Protein AF-A0A2S6NLI8-F1 (afdb_monomer)

Foldseek 3Di:
DVLCVVLLVLLVVLLVLLVVQVVCCVPPRHDVVSLVVSLVSLVVSLVSLVVVLVVPFPPSVLSVVLSVLSVVLSVLSVVLVVPPPPDPVSVVSSVVSSVSSVVSSVSVVVRVVPGD

Organism: Rhodopila globiformis (NCBI:txid1071)

Sequence (116 aa):
MLHLLPLALVMVAAVALGLFLGWHYIRVGRRPGLSVVHLLLGAVAIEQLIVMVHQGTFNEPFAFNVIIVLGVALALGLLSTVVSNRGRRTGYIVAAHAAVGLAGFAMFLMWVSSAP

Nearest PDB structures (foldseek):
  7ah0-assembly1_A  TM=6.942E-01  e=1.372E+00  synthetic construct
  7pmw-assembly1_A  TM=3.764E-01  e=6.769E+00  Homo sapiens

Structure (mmCIF, N/CA/C/O backbone):
data_AF-A0A2S6NLI8-F1
#
_entry.id   AF-A0A2S6NLI8-F1
#
loop_
_atom_site.group_PDB
_atom_site.id
_atom_site.type_symbol
_atom_site.label_atom_id
_atom_site.label_alt_id
_atom_site.label_comp_id
_atom_site.label_asym_id
_atom_site.label_entity_id
_atom_site.label_seq_id
_atom_site.pdbx_PDB_ins_code
_atom_site.Cartn_x
_atom_site.Cartn_y
_atom_site.Cartn_z
_atom_site.occupancy
_atom_site.B_iso_or_equiv
_atom_site.auth_seq_id
_atom_site.auth_comp_id
_atom_site.auth_asym_id
_atom_site.auth_atom_id
_atom_site.pdbx_PDB_model_num
ATOM 1 N N . MET A 1 1 ? 13.739 -11.070 -14.530 1.00 58.03 1 MET A N 1
ATOM 2 C CA . MET A 1 1 ? 12.739 -11.560 -13.545 1.00 58.03 1 MET A CA 1
ATOM 3 C C . MET A 1 1 ? 13.250 -11.726 -12.107 1.00 58.03 1 MET A C 1
ATOM 5 O O . MET A 1 1 ? 12.556 -11.264 -11.212 1.00 58.03 1 MET A O 1
ATOM 9 N N . LEU A 1 2 ? 14.425 -12.319 -11.834 1.00 63.25 2 LEU A N 1
ATOM 10 C CA . LEU A 1 2 ? 14.894 -12.554 -10.446 1.00 63.25 2 LEU A CA 1
ATOM 11 C C . LEU A 1 2 ? 15.004 -11.282 -9.576 1.00 63.25 2 LEU A C 1
ATOM 13 O O . LEU A 1 2 ? 14.733 -11.344 -8.383 1.00 63.25 2 LEU A O 1
ATOM 17 N N . HIS A 1 3 ? 15.310 -10.122 -10.168 1.00 73.56 3 HIS A N 1
ATOM 18 C CA . HIS A 1 3 ? 15.377 -8.841 -9.448 1.00 73.56 3 HIS A CA 1
ATOM 19 C C . HIS A 1 3 ? 14.009 -8.290 -9.0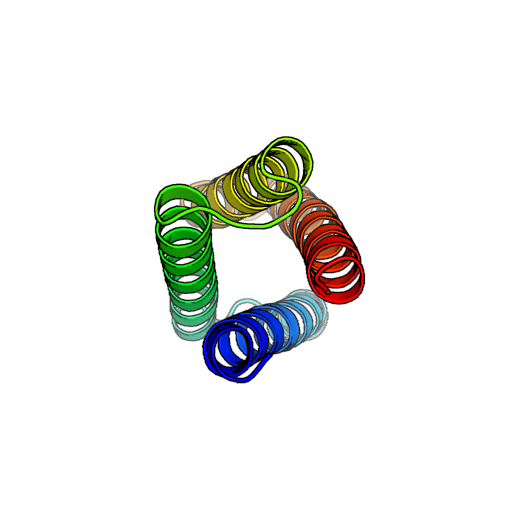06 1.00 73.56 3 HIS A C 1
ATOM 21 O O . HIS A 1 3 ? 13.952 -7.491 -8.080 1.00 73.56 3 HIS A O 1
ATOM 27 N N . LEU A 1 4 ? 12.907 -8.729 -9.629 1.00 83.44 4 LEU A N 1
ATOM 28 C CA . LEU A 1 4 ? 11.545 -8.304 -9.276 1.00 83.44 4 LEU A CA 1
ATOM 29 C C . LEU A 1 4 ? 10.929 -9.177 -8.177 1.00 83.44 4 LEU A C 1
ATOM 31 O O . LEU A 1 4 ? 9.949 -8.775 -7.555 1.00 83.44 4 LEU A O 1
ATOM 35 N N . LEU A 1 5 ? 11.495 -10.363 -7.927 1.00 87.88 5 LEU A N 1
ATOM 36 C CA . LEU A 1 5 ? 10.957 -11.316 -6.960 1.00 87.88 5 LEU A CA 1
ATOM 37 C C . LEU A 1 5 ? 10.882 -10.735 -5.535 1.00 87.88 5 LEU A C 1
ATOM 39 O O . LEU A 1 5 ? 9.819 -10.857 -4.927 1.00 87.88 5 LEU A O 1
ATOM 43 N N . PRO A 1 6 ? 11.921 -10.059 -4.998 1.00 90.12 6 PRO A N 1
ATOM 44 C CA . PRO A 1 6 ? 11.835 -9.460 -3.668 1.00 90.12 6 PRO A CA 1
ATOM 45 C C . PRO A 1 6 ? 10.728 -8.404 -3.578 1.00 90.12 6 PRO A C 1
ATOM 47 O O . PRO A 1 6 ? 9.920 -8.440 -2.653 1.00 90.12 6 PRO A O 1
ATOM 50 N N . LEU A 1 7 ? 10.634 -7.516 -4.574 1.00 91.94 7 LEU A N 1
ATOM 51 C CA . LEU A 1 7 ? 9.594 -6.489 -4.644 1.00 91.94 7 LEU A CA 1
ATOM 52 C C . LEU A 1 7 ? 8.192 -7.111 -4.701 1.00 91.94 7 LEU A C 1
ATOM 54 O O . LEU A 1 7 ? 7.303 -6.706 -3.953 1.00 91.94 7 LEU A O 1
ATOM 58 N N . ALA A 1 8 ? 8.002 -8.128 -5.544 1.00 93.06 8 ALA A N 1
ATOM 59 C CA . ALA A 1 8 ? 6.731 -8.831 -5.667 1.00 93.06 8 ALA A CA 1
ATOM 60 C C . ALA A 1 8 ? 6.321 -9.505 -4.349 1.00 93.06 8 ALA A C 1
ATOM 62 O O . ALA A 1 8 ? 5.165 -9.394 -3.947 1.00 93.06 8 ALA A O 1
ATOM 63 N N . LEU A 1 9 ? 7.258 -10.148 -3.644 1.00 94.19 9 LEU A N 1
ATOM 64 C CA . LEU A 1 9 ? 6.990 -10.779 -2.348 1.00 94.19 9 LEU A CA 1
ATOM 65 C C . LEU A 1 9 ? 6.571 -9.756 -1.289 1.00 94.19 9 LEU A C 1
ATOM 67 O O . LEU A 1 9 ? 5.588 -9.984 -0.584 1.00 94.19 9 LEU A O 1
ATOM 71 N N . VAL A 1 10 ? 7.270 -8.619 -1.199 1.00 95.56 10 VAL A N 1
ATOM 72 C CA . VAL A 1 10 ? 6.910 -7.542 -0.261 1.00 95.56 10 VAL A CA 1
ATOM 73 C C . VAL A 1 10 ? 5.533 -6.972 -0.601 1.00 95.56 10 VAL A C 1
ATOM 75 O O . VAL A 1 10 ? 4.709 -6.792 0.295 1.00 95.56 10 VAL A O 1
ATOM 78 N N . MET A 1 11 ? 5.244 -6.748 -1.885 1.00 95.94 11 MET A N 1
ATOM 79 C CA . MET A 1 11 ? 3.955 -6.216 -2.326 1.00 95.94 11 MET A CA 1
ATOM 80 C C . MET A 1 11 ? 2.802 -7.186 -2.030 1.00 95.94 11 MET A C 1
ATOM 82 O O . MET A 1 11 ? 1.769 -6.783 -1.495 1.00 95.94 11 MET A O 1
ATOM 86 N N . VAL A 1 12 ? 2.987 -8.480 -2.307 1.00 97.19 12 VAL A N 1
ATOM 87 C CA . VAL A 1 12 ? 2.007 -9.527 -1.977 1.00 97.19 12 VAL A CA 1
ATOM 88 C C . VAL A 1 12 ? 1.794 -9.612 -0.467 1.00 97.19 12 VAL A C 1
ATOM 90 O O . VAL A 1 12 ? 0.649 -9.681 -0.023 1.00 97.19 12 VAL A O 1
ATOM 93 N N . ALA A 1 13 ? 2.864 -9.558 0.331 1.00 97.56 13 ALA A N 1
ATOM 94 C CA . ALA A 1 13 ? 2.765 -9.562 1.787 1.00 97.56 13 ALA A CA 1
ATOM 95 C C . ALA A 1 13 ? 1.999 -8.337 2.312 1.00 97.56 13 ALA A C 1
ATOM 97 O O . ALA A 1 13 ? 1.132 -8.487 3.176 1.00 97.56 13 ALA A O 1
ATOM 98 N N . ALA A 1 14 ? 2.262 -7.148 1.759 1.00 97.81 14 ALA A N 1
ATOM 99 C CA . ALA A 1 14 ? 1.537 -5.926 2.094 1.00 97.81 14 ALA A CA 1
ATOM 100 C C . ALA A 1 14 ? 0.041 -6.063 1.771 1.00 97.81 14 ALA A C 1
ATOM 102 O O . ALA A 1 14 ? -0.807 -5.811 2.623 1.00 97.81 14 ALA A O 1
ATOM 103 N N . VAL A 1 15 ? -0.314 -6.532 0.572 1.00 97.81 15 VAL A N 1
ATOM 104 C CA . VAL A 1 15 ? -1.725 -6.694 0.183 1.00 97.81 15 VAL A CA 1
ATOM 105 C C . VAL A 1 15 ? -2.424 -7.768 1.012 1.00 97.81 15 VAL A C 1
ATOM 107 O O . VAL A 1 15 ? -3.531 -7.532 1.496 1.00 97.81 15 VAL A O 1
ATOM 110 N N . ALA A 1 16 ? -1.789 -8.919 1.237 1.00 98.12 16 ALA A N 1
ATOM 111 C CA . ALA A 1 16 ? -2.348 -9.988 2.060 1.00 98.12 16 ALA A CA 1
ATOM 112 C C . ALA A 1 16 ? -2.611 -9.513 3.497 1.00 98.12 16 ALA A C 1
ATOM 114 O O . ALA A 1 16 ? -3.693 -9.751 4.045 1.00 98.12 16 ALA A O 1
ATOM 115 N N . LEU A 1 17 ? -1.661 -8.780 4.086 1.00 98.19 17 LEU A N 1
ATOM 116 C CA . LEU A 1 17 ? -1.832 -8.185 5.407 1.00 98.19 17 LEU A CA 1
ATOM 117 C C . LEU A 1 17 ? -2.942 -7.123 5.405 1.00 98.19 17 LEU A C 1
ATOM 119 O O . LEU A 1 17 ? -3.772 -7.118 6.312 1.00 98.19 17 LEU A O 1
ATOM 123 N N . GLY A 1 18 ? -3.021 -6.276 4.377 1.00 96.88 18 GLY A N 1
ATOM 124 C CA . GLY A 1 18 ? -4.084 -5.283 4.209 1.00 96.88 18 GLY A CA 1
ATOM 125 C C . GLY A 1 18 ? -5.480 -5.904 4.116 1.00 96.88 18 GLY A C 1
ATOM 126 O O . GLY A 1 18 ? -6.404 -5.442 4.787 1.00 96.88 18 GLY A O 1
ATOM 127 N N . LEU A 1 19 ? -5.634 -6.994 3.358 1.00 97.25 19 LEU A N 1
ATOM 128 C CA . LEU A 1 19 ? -6.887 -7.751 3.263 1.00 97.25 19 LEU A CA 1
ATOM 129 C C . LEU A 1 19 ? -7.263 -8.390 4.602 1.00 97.25 19 LEU A C 1
ATOM 131 O O . LEU A 1 19 ? -8.410 -8.268 5.042 1.00 97.25 19 LEU A O 1
ATOM 135 N N . PHE A 1 20 ? -6.297 -9.012 5.285 1.00 97.25 20 PHE A N 1
ATOM 136 C CA . PHE A 1 20 ? -6.499 -9.549 6.629 1.00 97.25 20 PHE A CA 1
ATOM 137 C C . PHE A 1 20 ? -6.948 -8.458 7.610 1.00 97.25 20 PHE A C 1
ATOM 139 O O . PHE A 1 20 ? -7.905 -8.653 8.359 1.00 97.25 20 PHE A O 1
ATOM 146 N N . LEU A 1 21 ? -6.298 -7.292 7.586 1.00 94.88 21 LEU A N 1
ATOM 147 C CA . LEU A 1 21 ? -6.641 -6.160 8.442 1.00 94.88 21 LEU A CA 1
ATOM 148 C C . LEU A 1 21 ? -8.010 -5.574 8.109 1.00 94.88 21 LEU A C 1
ATOM 150 O O . LEU A 1 21 ? -8.745 -5.240 9.033 1.00 94.88 21 LEU A O 1
ATOM 154 N N . GLY A 1 22 ? -8.375 -5.478 6.830 1.00 92.88 22 GLY A N 1
ATOM 155 C CA . GLY A 1 22 ? -9.700 -5.035 6.397 1.00 92.88 22 GLY A CA 1
ATOM 156 C C . GLY A 1 22 ? -10.800 -5.984 6.875 1.00 92.88 22 GLY A C 1
ATOM 157 O O . GLY A 1 22 ? -11.776 -5.549 7.486 1.00 92.88 22 GLY A O 1
ATOM 158 N N . TRP A 1 23 ? -10.607 -7.293 6.694 1.00 95.06 23 TRP A N 1
ATOM 159 C CA . TRP A 1 23 ? -11.521 -8.310 7.216 1.00 95.06 23 TRP A CA 1
ATOM 160 C C . TRP A 1 23 ? -11.629 -8.257 8.746 1.00 95.06 23 TRP A C 1
ATOM 162 O O . TRP A 1 23 ? -12.734 -8.221 9.294 1.00 95.06 23 TRP A O 1
ATOM 172 N N . HIS A 1 24 ? -10.492 -8.181 9.444 1.00 93.88 24 HIS A N 1
ATOM 173 C CA . HIS A 1 24 ? -10.454 -8.087 10.902 1.00 93.88 24 HIS A CA 1
ATOM 174 C C . HIS A 1 24 ? -11.102 -6.789 11.404 1.00 93.88 24 HIS A C 1
ATOM 176 O O . HIS A 1 24 ? -11.806 -6.813 12.412 1.00 93.88 24 HIS A O 1
ATOM 182 N N . TYR A 1 25 ? -10.925 -5.670 10.696 1.00 90.06 25 TYR A N 1
ATOM 183 C CA . TYR A 1 25 ? -11.549 -4.384 11.013 1.00 90.06 25 TYR A CA 1
ATOM 184 C C . TYR A 1 25 ? -13.075 -4.461 10.982 1.00 90.06 25 TYR A C 1
ATOM 186 O O . TYR A 1 25 ? -13.721 -3.929 11.881 1.00 90.06 25 TYR A O 1
ATOM 194 N N . ILE A 1 26 ? -13.639 -5.164 9.996 1.00 90.44 26 ILE A N 1
ATOM 195 C CA . ILE A 1 26 ? -15.089 -5.357 9.860 1.00 90.44 26 ILE A CA 1
ATOM 196 C C . ILE A 1 26 ? -15.634 -6.304 10.940 1.00 90.44 26 ILE A C 1
ATOM 198 O O . ILE A 1 26 ? -16.732 -6.088 11.447 1.00 90.44 26 ILE A O 1
ATOM 202 N N . ARG A 1 27 ? -14.897 -7.370 11.278 1.00 91.75 27 ARG A N 1
ATOM 203 C CA . ARG A 1 27 ? -15.390 -8.460 12.141 1.00 91.75 27 ARG A CA 1
ATOM 204 C C . ARG A 1 27 ? -15.140 -8.254 13.633 1.00 91.75 27 ARG A C 1
ATOM 206 O O . ARG A 1 27 ? -15.968 -8.656 14.440 1.00 91.75 27 ARG A O 1
ATOM 213 N N . VAL A 1 28 ? -13.978 -7.716 13.992 1.00 91.31 28 VAL A N 1
ATOM 214 C CA . VAL A 1 28 ? -13.453 -7.752 15.368 1.00 91.31 28 VAL A CA 1
ATOM 215 C C . VAL A 1 28 ? -13.010 -6.366 15.835 1.00 91.31 28 VAL A C 1
ATOM 217 O O . VAL A 1 28 ? -13.267 -5.988 16.972 1.00 91.31 28 VAL A O 1
ATOM 220 N N . GLY A 1 29 ? -12.344 -5.596 14.971 1.00 86.62 29 GLY A N 1
ATOM 221 C CA . GLY A 1 29 ? -11.858 -4.253 15.282 1.00 86.62 29 GLY A CA 1
ATOM 222 C C . GLY A 1 29 ? -10.440 -3.988 14.777 1.00 86.62 29 GLY A C 1
ATOM 223 O O . GLY A 1 29 ? -9.907 -4.694 13.922 1.00 86.62 29 GLY A O 1
ATOM 224 N N . ARG A 1 30 ? -9.802 -2.932 15.290 1.00 85.62 30 ARG A N 1
ATOM 225 C CA . ARG A 1 30 ? -8.482 -2.478 14.815 1.00 85.62 30 ARG A CA 1
ATOM 226 C C . ARG A 1 30 ? -7.337 -3.249 15.476 1.00 85.62 30 ARG A C 1
ATOM 228 O O . ARG A 1 30 ? -7.392 -3.546 16.663 1.00 85.62 30 ARG A O 1
ATOM 235 N N . ARG A 1 31 ? -6.254 -3.479 14.725 1.00 90.62 31 ARG A N 1
ATOM 236 C CA . ARG A 1 31 ? -4.968 -3.987 15.237 1.00 90.62 31 ARG A CA 1
ATOM 237 C C . ARG A 1 31 ? -3.849 -2.985 14.934 1.00 90.62 31 ARG A C 1
ATOM 239 O O . ARG A 1 31 ? -3.173 -3.142 13.921 1.00 90.62 31 ARG A O 1
ATOM 246 N N . PRO A 1 32 ? -3.649 -1.955 15.779 1.00 88.56 32 PRO A N 1
ATOM 247 C CA . PRO A 1 32 ? -2.771 -0.828 15.459 1.00 88.56 32 PRO A CA 1
ATOM 248 C C . PRO A 1 32 ? -1.329 -1.252 15.156 1.00 88.56 32 PRO A C 1
ATOM 250 O O . PRO A 1 32 ? -0.762 -0.761 14.187 1.00 88.56 32 PRO A O 1
ATOM 253 N N . GLY A 1 33 ? -0.770 -2.216 15.899 1.00 92.69 33 GLY A N 1
ATOM 254 C CA . GLY A 1 33 ? 0.581 -2.728 15.633 1.00 92.69 33 GLY A CA 1
ATOM 255 C C . GLY A 1 33 ? 0.723 -3.338 14.234 1.00 92.69 33 GLY A C 1
ATOM 256 O O . GLY A 1 33 ? 1.632 -2.983 13.494 1.00 92.69 33 GLY A O 1
ATOM 257 N N . LEU A 1 34 ? -0.225 -4.184 13.819 1.00 94.56 34 LEU A N 1
ATOM 258 C CA . LEU A 1 34 ? -0.209 -4.776 12.478 1.00 94.56 34 LEU A CA 1
ATOM 259 C C . LEU A 1 34 ? -0.527 -3.753 11.379 1.00 94.56 34 LEU A C 1
ATOM 261 O O . LEU A 1 34 ? -0.000 -3.870 10.278 1.00 94.56 34 LEU A O 1
ATOM 265 N N . SER A 1 35 ? -1.340 -2.730 11.664 1.00 93.31 35 SER A N 1
ATOM 266 C CA . SER A 1 35 ? -1.560 -1.622 10.726 1.00 93.31 35 SER A CA 1
ATOM 267 C C . SER A 1 35 ? -0.278 -0.831 10.458 1.00 93.31 35 SER A C 1
ATOM 269 O O . SER A 1 35 ? -0.054 -0.428 9.323 1.00 93.31 35 SER A O 1
ATOM 271 N N . VAL A 1 36 ? 0.581 -0.639 11.465 1.00 95.12 36 VAL A N 1
ATOM 272 C CA . VAL A 1 36 ? 1.902 -0.018 11.266 1.00 95.12 36 VAL A CA 1
ATOM 273 C C . VAL A 1 36 ? 2.784 -0.904 10.388 1.00 95.12 36 VAL A C 1
ATOM 275 O O . VAL A 1 36 ? 3.356 -0.406 9.424 1.00 95.12 36 VAL A O 1
ATOM 278 N N . VAL A 1 37 ? 2.838 -2.213 10.657 1.00 97.00 37 VAL A N 1
ATOM 279 C CA . VAL A 1 37 ? 3.598 -3.167 9.825 1.00 97.00 37 VAL A CA 1
ATOM 280 C C . VAL A 1 37 ? 3.132 -3.127 8.366 1.00 97.00 37 VAL A C 1
ATOM 282 O O . VAL A 1 37 ? 3.959 -3.052 7.464 1.00 97.00 37 VAL A O 1
ATOM 285 N N . HIS A 1 38 ? 1.818 -3.100 8.126 1.00 97.38 38 HIS A N 1
ATOM 286 C CA . HIS A 1 38 ? 1.231 -2.958 6.788 1.00 97.38 38 HIS A CA 1
ATOM 287 C C . HIS A 1 38 ? 1.692 -1.688 6.065 1.00 97.38 38 HIS A C 1
ATOM 289 O O . HIS A 1 38 ? 2.116 -1.749 4.913 1.00 97.38 38 HIS A O 1
ATOM 295 N N . LEU A 1 39 ? 1.658 -0.541 6.750 1.00 96.25 39 LEU A N 1
ATOM 296 C CA . LEU A 1 39 ? 2.096 0.732 6.171 1.00 96.25 39 LEU A CA 1
ATOM 297 C C . LEU A 1 39 ? 3.601 0.745 5.880 1.00 96.25 39 LEU A C 1
ATOM 299 O O . LEU A 1 39 ? 4.005 1.267 4.844 1.00 96.25 39 LEU A O 1
ATOM 303 N N . LEU A 1 40 ? 4.418 0.143 6.749 1.00 97.50 40 LEU A N 1
ATOM 304 C CA . LEU A 1 40 ? 5.859 0.012 6.528 1.00 97.50 40 LEU A CA 1
ATOM 305 C C . LEU A 1 40 ? 6.168 -0.883 5.325 1.00 97.50 40 LEU A C 1
ATOM 307 O O . LEU A 1 40 ? 6.982 -0.501 4.492 1.00 97.50 40 LEU A O 1
ATOM 311 N N . LEU A 1 41 ? 5.489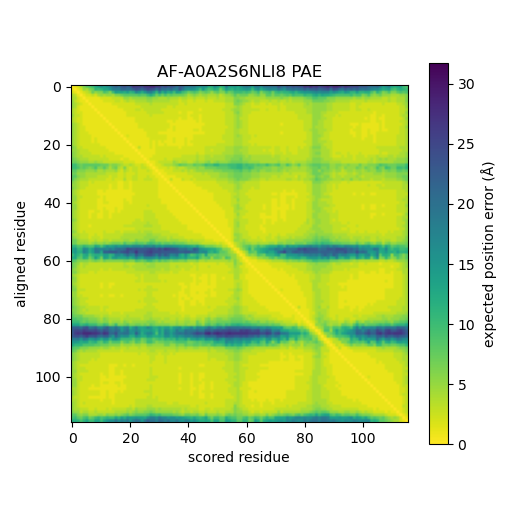 -2.026 5.187 1.00 97.31 41 LEU A N 1
ATOM 312 C CA . LEU A 1 41 ? 5.642 -2.890 4.012 1.00 97.31 41 LEU A CA 1
ATOM 313 C C . LEU A 1 41 ? 5.281 -2.145 2.721 1.00 97.31 41 LEU A C 1
ATOM 315 O O . LEU A 1 41 ? 6.024 -2.221 1.746 1.00 97.31 41 LEU A O 1
ATOM 319 N N . GLY A 1 42 ? 4.180 -1.387 2.730 1.00 96.94 42 GLY A N 1
ATOM 320 C CA . GLY A 1 42 ? 3.783 -0.553 1.595 1.00 96.94 42 GLY A CA 1
ATOM 321 C C . GLY A 1 42 ? 4.814 0.530 1.261 1.00 96.94 42 GLY A C 1
ATOM 322 O O . GLY A 1 42 ? 5.152 0.710 0.094 1.00 96.94 42 GLY A O 1
ATOM 323 N N . ALA A 1 43 ? 5.355 1.218 2.271 1.00 97.44 43 ALA A N 1
ATOM 324 C CA . ALA A 1 43 ? 6.382 2.243 2.083 1.00 97.44 43 ALA A CA 1
ATOM 325 C C . ALA A 1 43 ? 7.680 1.664 1.500 1.00 97.44 43 ALA A C 1
ATOM 327 O O . ALA A 1 43 ? 8.194 2.200 0.521 1.00 97.44 43 ALA A O 1
ATOM 328 N N . VAL A 1 44 ? 8.157 0.538 2.041 1.00 96.56 44 VAL A N 1
ATOM 329 C CA . VAL A 1 44 ? 9.342 -0.170 1.529 1.00 96.56 44 VAL A CA 1
ATOM 330 C C . VAL A 1 44 ? 9.113 -0.641 0.093 1.00 96.56 44 VAL A C 1
ATOM 332 O O . VAL A 1 44 ? 9.990 -0.486 -0.750 1.00 96.56 44 VAL A O 1
ATOM 335 N N . ALA A 1 45 ? 7.931 -1.174 -0.231 1.00 95.44 45 ALA A N 1
ATOM 336 C CA . ALA A 1 45 ? 7.622 -1.593 -1.597 1.00 95.44 45 ALA A CA 1
ATOM 337 C C . ALA A 1 45 ? 7.651 -0.416 -2.589 1.00 95.44 45 ALA A C 1
ATOM 339 O O . ALA A 1 45 ? 8.180 -0.556 -3.691 1.00 95.44 45 ALA A O 1
ATOM 340 N N . ILE A 1 46 ? 7.115 0.746 -2.198 1.00 95.75 46 ILE A N 1
ATOM 341 C CA . ILE A 1 46 ? 7.145 1.966 -3.017 1.00 95.75 46 ILE A CA 1
ATOM 342 C C . ILE A 1 46 ? 8.580 2.467 -3.198 1.00 95.75 46 ILE A C 1
ATOM 344 O O . ILE A 1 46 ? 8.960 2.798 -4.316 1.00 95.75 46 ILE A O 1
ATOM 348 N N . GLU A 1 47 ? 9.385 2.493 -2.134 1.00 95.31 47 GLU A N 1
ATOM 349 C CA . GLU A 1 47 ? 10.801 2.872 -2.206 1.00 95.31 47 GLU A CA 1
ATOM 350 C C . GLU A 1 47 ? 11.561 1.984 -3.197 1.00 95.31 47 GLU A C 1
ATOM 352 O O . GLU A 1 47 ? 12.214 2.488 -4.108 1.00 95.31 47 GLU A O 1
ATOM 357 N N . GLN A 1 48 ? 11.423 0.662 -3.071 1.00 92.12 48 GLN A N 1
ATOM 358 C CA . GLN A 1 48 ? 12.067 -0.290 -3.975 1.00 92.12 48 GLN A CA 1
ATOM 359 C C . GLN A 1 48 ? 11.596 -0.104 -5.422 1.00 92.12 48 GLN A C 1
ATOM 361 O O . GLN A 1 48 ? 12.411 -0.147 -6.340 1.00 92.12 48 GLN A O 1
ATOM 366 N N . LEU A 1 49 ? 10.305 0.166 -5.638 1.00 91.19 49 LEU A N 1
ATOM 367 C CA . LEU A 1 49 ? 9.772 0.458 -6.967 1.00 91.19 49 LEU A CA 1
ATOM 368 C C . LEU A 1 49 ? 10.381 1.743 -7.554 1.00 91.19 49 LEU A C 1
ATOM 370 O O . LEU A 1 49 ? 10.786 1.737 -8.712 1.00 91.19 49 LEU A O 1
ATOM 374 N N . ILE A 1 50 ? 10.508 2.814 -6.762 1.00 92.38 50 ILE A N 1
ATOM 375 C CA . ILE A 1 50 ? 11.163 4.066 -7.179 1.00 92.38 50 ILE A CA 1
ATOM 376 C C . ILE A 1 50 ? 12.624 3.814 -7.553 1.00 92.38 50 ILE A C 1
ATOM 378 O O . ILE A 1 50 ? 13.070 4.283 -8.596 1.00 92.38 50 ILE A O 1
ATOM 382 N N . VAL A 1 51 ? 13.362 3.068 -6.725 1.00 90.81 51 VAL A N 1
ATOM 383 C CA . VAL A 1 51 ? 14.765 2.726 -6.994 1.00 90.81 51 VAL A CA 1
ATOM 384 C C . VAL A 1 51 ? 14.887 1.937 -8.294 1.00 90.81 51 VAL A C 1
ATOM 386 O O . VAL A 1 51 ? 15.739 2.265 -9.116 1.00 90.81 51 VAL A O 1
ATOM 389 N N . MET A 1 52 ? 14.020 0.944 -8.513 1.00 87.38 52 MET A N 1
ATOM 390 C CA . MET A 1 52 ? 14.030 0.163 -9.750 1.00 87.38 52 MET A CA 1
ATOM 391 C C . MET A 1 52 ? 13.747 1.039 -10.966 1.00 87.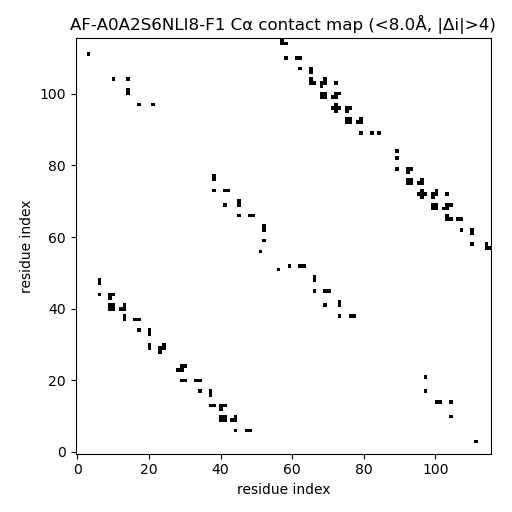38 52 MET A C 1
ATOM 393 O O . MET A 1 52 ? 14.526 1.002 -11.911 1.00 87.38 52 MET A O 1
ATOM 397 N N . VAL A 1 53 ? 12.692 1.859 -10.931 1.00 87.69 53 VAL A N 1
ATOM 398 C CA . VAL A 1 53 ? 12.367 2.780 -12.031 1.00 87.69 53 VAL A CA 1
ATOM 399 C C . VAL A 1 53 ? 13.531 3.736 -12.291 1.00 87.69 53 VAL A C 1
ATOM 401 O O . VAL A 1 53 ? 13.984 3.873 -13.417 1.00 87.69 53 VAL A O 1
ATOM 404 N N . HIS A 1 54 ? 14.127 4.312 -11.248 1.00 86.06 54 HIS A N 1
ATOM 405 C CA . HIS A 1 54 ? 15.264 5.217 -11.408 1.00 86.06 54 HIS A CA 1
ATOM 406 C C . HIS A 1 54 ? 16.505 4.558 -12.039 1.00 86.06 54 HIS A C 1
ATOM 408 O O . HIS A 1 54 ? 17.272 5.226 -12.729 1.00 86.06 54 HIS A O 1
ATOM 414 N N . GLN A 1 55 ? 16.711 3.255 -11.824 1.00 83.81 55 GLN A N 1
ATOM 415 C CA . GLN A 1 55 ? 17.820 2.492 -12.411 1.00 83.81 55 GLN A CA 1
ATOM 416 C C . GLN A 1 55 ? 17.617 2.149 -13.897 1.00 83.81 55 GLN A C 1
ATOM 418 O O . GLN A 1 55 ? 18.516 1.574 -14.512 1.00 83.81 55 GLN A O 1
ATOM 423 N N . GLY A 1 56 ? 16.482 2.533 -14.484 1.00 71.50 56 GLY A N 1
ATOM 424 C CA . GLY A 1 56 ? 16.137 2.284 -15.877 1.00 71.50 56 GLY A CA 1
ATOM 425 C C . GLY A 1 56 ? 15.390 0.965 -16.031 1.00 71.50 56 GLY A C 1
ATOM 426 O O . GLY A 1 56 ? 15.981 -0.117 -16.019 1.00 71.50 56 GLY A O 1
ATOM 427 N N . THR A 1 57 ? 14.072 1.055 -16.204 1.00 67.88 57 THR A N 1
ATOM 428 C CA . THR A 1 57 ? 13.187 -0.102 -16.410 1.00 67.88 57 THR A CA 1
ATOM 429 C C . THR A 1 57 ? 12.392 -0.003 -17.708 1.00 67.88 57 THR A C 1
ATOM 431 O O . THR A 1 57 ? 12.283 1.047 -18.339 1.00 67.88 57 THR A O 1
ATOM 434 N N . PHE A 1 58 ? 11.807 -1.124 -18.135 1.00 60.69 58 PHE A N 1
ATOM 435 C CA . PHE A 1 58 ? 10.855 -1.127 -19.241 1.00 60.69 58 PHE A CA 1
ATOM 436 C C . PHE A 1 58 ? 9.562 -0.392 -18.844 1.00 60.69 58 PHE A C 1
ATOM 438 O O . PHE A 1 58 ? 8.991 -0.626 -17.776 1.00 60.69 58 PHE A O 1
ATOM 445 N N . ASN A 1 59 ? 9.077 0.462 -19.751 1.00 72.19 59 ASN A N 1
ATOM 446 C CA . ASN A 1 59 ? 7.812 1.193 -19.638 1.00 72.19 59 ASN A CA 1
ATOM 447 C C . ASN A 1 59 ? 7.728 2.152 -18.427 1.00 72.19 59 ASN A C 1
ATOM 449 O O . ASN A 1 59 ? 6.730 2.173 -17.700 1.00 72.19 59 ASN A O 1
ATOM 453 N N . GLU A 1 60 ? 8.773 2.973 -18.252 1.00 77.44 60 GLU A N 1
ATOM 454 C CA . GLU A 1 60 ? 8.891 4.036 -17.235 1.00 77.44 60 GLU A CA 1
ATOM 455 C C . GLU A 1 60 ? 7.578 4.805 -16.967 1.00 77.44 60 GLU A C 1
ATOM 457 O O . GLU A 1 60 ? 7.191 4.918 -15.801 1.00 77.44 60 GLU A O 1
ATOM 462 N N . PRO A 1 61 ? 6.819 5.288 -17.982 1.00 85.38 61 PRO A N 1
ATOM 463 C CA . PRO A 1 61 ? 5.627 6.096 -17.717 1.00 85.38 61 PRO A CA 1
ATOM 464 C C . PRO A 1 61 ? 4.525 5.314 -16.995 1.00 85.38 61 PRO A C 1
ATOM 466 O O . PRO A 1 61 ? 3.813 5.866 -16.155 1.00 85.38 61 PRO A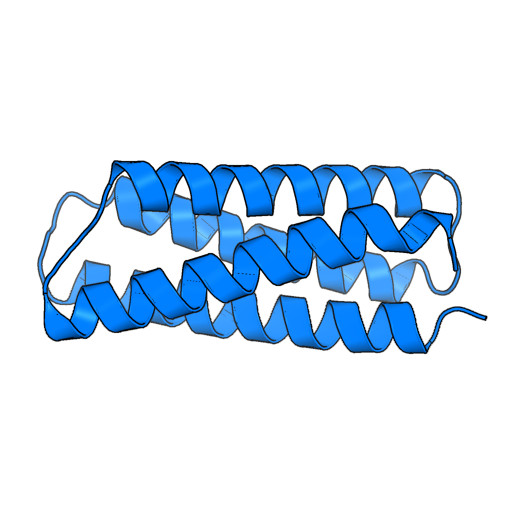 O 1
ATOM 469 N N . PHE A 1 62 ? 4.377 4.019 -17.297 1.00 90.62 62 PHE A N 1
ATOM 470 C CA . PHE A 1 62 ? 3.395 3.179 -16.620 1.00 90.62 62 PHE A CA 1
ATOM 471 C C . PHE A 1 62 ? 3.824 2.881 -15.180 1.00 90.62 62 PHE A C 1
ATOM 473 O O . PHE A 1 62 ? 3.000 2.975 -14.271 1.00 90.62 62 PHE A O 1
ATOM 480 N N . ALA A 1 63 ? 5.114 2.618 -14.954 1.00 90.00 63 ALA A N 1
ATOM 481 C CA . ALA A 1 63 ? 5.665 2.401 -13.617 1.00 90.00 63 ALA A CA 1
ATOM 482 C C . ALA A 1 63 ? 5.488 3.632 -12.706 1.00 90.00 63 ALA A C 1
ATOM 484 O O . ALA A 1 63 ? 5.100 3.497 -11.545 1.00 90.00 63 ALA A O 1
ATOM 485 N N . PHE A 1 64 ? 5.666 4.843 -13.244 1.00 92.00 64 PHE A N 1
ATOM 486 C CA . PHE A 1 64 ? 5.377 6.086 -12.520 1.00 92.00 64 PHE A CA 1
ATOM 487 C C . PHE A 1 64 ? 3.913 6.182 -12.077 1.00 92.00 64 PHE A C 1
ATOM 489 O O . PHE A 1 64 ? 3.640 6.553 -10.934 1.00 92.00 64 PHE A O 1
ATOM 496 N N . ASN A 1 65 ? 2.963 5.794 -12.930 1.00 94.75 65 ASN A N 1
ATOM 497 C CA . ASN A 1 65 ? 1.548 5.777 -12.550 1.00 94.75 65 ASN A CA 1
ATOM 498 C C . ASN A 1 65 ? 1.270 4.768 -11.422 1.00 94.75 65 ASN A C 1
ATOM 500 O O . ASN A 1 65 ? 0.488 5.068 -10.520 1.00 94.75 65 ASN A O 1
ATOM 504 N N . VAL A 1 66 ? 1.940 3.607 -11.425 1.00 95.56 66 VAL A N 1
ATOM 505 C CA . VAL A 1 66 ? 1.872 2.633 -10.318 1.00 95.56 66 VAL A CA 1
ATOM 506 C C . VAL A 1 66 ? 2.354 3.274 -9.011 1.00 95.56 66 VAL A C 1
ATOM 508 O O . VAL A 1 66 ? 1.653 3.199 -8.000 1.00 95.56 66 VAL A O 1
ATOM 511 N N . ILE A 1 67 ? 3.511 3.949 -9.035 1.00 95.94 67 ILE A N 1
ATOM 512 C CA . ILE A 1 67 ? 4.084 4.642 -7.867 1.00 95.94 67 ILE A CA 1
ATOM 513 C C . ILE A 1 67 ? 3.110 5.693 -7.327 1.00 95.94 67 ILE A C 1
ATOM 515 O O . ILE A 1 67 ? 2.866 5.733 -6.123 1.00 95.94 67 ILE A O 1
ATOM 519 N N . ILE A 1 68 ? 2.522 6.519 -8.198 1.00 97.44 68 ILE A N 1
ATOM 520 C CA . ILE A 1 68 ? 1.579 7.572 -7.795 1.00 97.44 68 ILE A CA 1
ATOM 521 C C . ILE A 1 68 ? 0.358 6.965 -7.102 1.00 97.44 68 ILE A C 1
ATOM 523 O O . ILE A 1 68 ? -0.007 7.398 -6.009 1.00 97.44 68 ILE A O 1
ATOM 527 N N . VAL A 1 69 ? -0.263 5.945 -7.700 1.00 98.25 69 VAL A N 1
ATOM 528 C CA . VAL A 1 69 ? -1.466 5.315 -7.137 1.00 98.25 69 VAL A CA 1
ATOM 529 C C . VAL A 1 69 ? -1.162 4.654 -5.790 1.00 98.25 69 VAL A C 1
ATOM 531 O O . VAL A 1 69 ? -1.906 4.849 -4.827 1.00 98.25 69 VAL A O 1
ATOM 534 N N . LEU A 1 70 ? -0.041 3.937 -5.675 1.00 97.94 70 LEU A N 1
ATOM 535 C CA . LEU A 1 70 ? 0.396 3.355 -4.402 1.00 97.94 70 LEU A CA 1
ATOM 536 C C . LEU A 1 70 ? 0.749 4.431 -3.362 1.00 97.94 70 LEU A C 1
ATOM 538 O O . LEU A 1 70 ? 0.421 4.275 -2.186 1.00 97.94 70 LEU A O 1
ATOM 542 N N . GLY A 1 71 ? 1.341 5.549 -3.781 1.00 98.00 71 GLY A N 1
ATOM 543 C CA . GLY A 1 71 ? 1.613 6.706 -2.928 1.00 98.00 71 GLY A CA 1
ATOM 544 C C . GLY A 1 71 ? 0.332 7.332 -2.370 1.00 98.00 71 GLY A C 1
ATOM 545 O O . GLY A 1 71 ? 0.247 7.601 -1.170 1.00 98.00 71 GLY A O 1
ATOM 546 N N . VAL A 1 72 ? -0.708 7.479 -3.198 1.00 98.38 72 VAL A N 1
ATOM 547 C CA . VAL A 1 72 ? -2.041 7.918 -2.747 1.00 98.38 72 VAL A CA 1
ATOM 548 C C . VAL A 1 72 ? -2.635 6.912 -1.761 1.00 98.38 72 VAL A C 1
ATOM 550 O O . VAL A 1 72 ? -3.165 7.315 -0.723 1.00 98.38 72 VA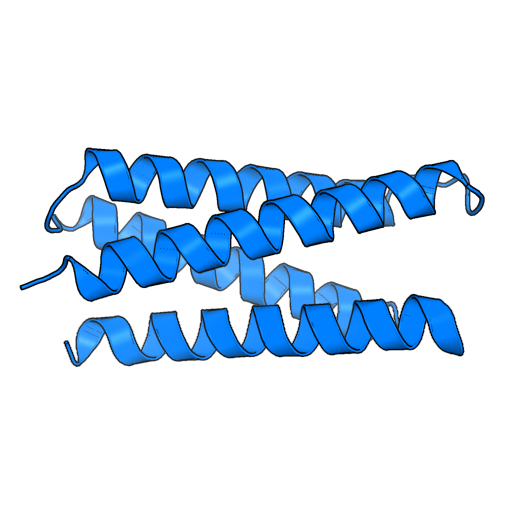L A O 1
ATOM 553 N N . ALA A 1 73 ? -2.512 5.607 -2.027 1.00 98.25 73 ALA A N 1
ATOM 554 C CA . ALA A 1 73 ? -2.949 4.583 -1.083 1.00 98.25 73 ALA A CA 1
ATOM 555 C C . ALA A 1 73 ? -2.225 4.725 0.266 1.00 98.25 73 ALA A C 1
ATOM 557 O O . ALA A 1 73 ? -2.884 4.743 1.307 1.00 98.25 73 ALA A O 1
ATOM 558 N N . LEU A 1 74 ? -0.899 4.888 0.275 1.00 97.62 74 LEU A N 1
ATOM 559 C CA . LEU A 1 74 ? -0.115 5.073 1.498 1.00 97.62 74 LEU A CA 1
ATOM 560 C C . LEU A 1 74 ? -0.553 6.327 2.270 1.00 97.62 74 LEU A C 1
ATOM 562 O O . LEU A 1 74 ? -0.775 6.255 3.481 1.00 97.62 74 LEU A O 1
ATOM 566 N N . ALA A 1 75 ? -0.759 7.448 1.574 1.00 97.19 75 ALA A N 1
ATOM 567 C CA . ALA A 1 75 ? -1.235 8.694 2.171 1.00 97.19 75 ALA A CA 1
ATOM 568 C C . ALA A 1 75 ? -2.617 8.530 2.826 1.00 97.19 75 ALA A C 1
ATOM 570 O O . ALA A 1 75 ? -2.817 8.964 3.960 1.00 97.19 75 ALA A O 1
ATOM 571 N N . LEU A 1 76 ? -3.558 7.845 2.165 1.00 96.00 76 LEU A N 1
ATOM 572 C CA . LEU A 1 76 ? -4.869 7.518 2.742 1.00 96.00 76 LEU A CA 1
ATOM 573 C C . LEU A 1 76 ? -4.746 6.591 3.960 1.00 96.00 76 LEU A C 1
ATOM 575 O O . LEU A 1 76 ? -5.455 6.765 4.954 1.00 96.00 76 LEU A O 1
ATOM 579 N N . GLY A 1 77 ? -3.822 5.632 3.902 1.00 93.12 77 GLY A N 1
ATOM 580 C CA . GLY A 1 77 ? -3.519 4.723 5.003 1.00 93.12 77 GLY A CA 1
ATOM 581 C C . GLY A 1 77 ? -3.036 5.472 6.245 1.00 93.12 77 GLY A C 1
ATOM 582 O O . GLY A 1 77 ? -3.595 5.282 7.326 1.00 93.12 77 GLY A O 1
ATOM 583 N N . LEU A 1 78 ? -2.078 6.388 6.080 1.00 93.25 78 LEU A N 1
ATOM 584 C CA . LEU A 1 78 ? -1.594 7.278 7.141 1.00 93.25 78 LEU A CA 1
ATOM 585 C C . LEU A 1 78 ? -2.687 8.233 7.631 1.00 93.25 78 LEU A C 1
ATOM 587 O O . LEU A 1 78 ? -2.889 8.389 8.831 1.00 93.25 78 LEU A O 1
ATOM 591 N N . LEU A 1 79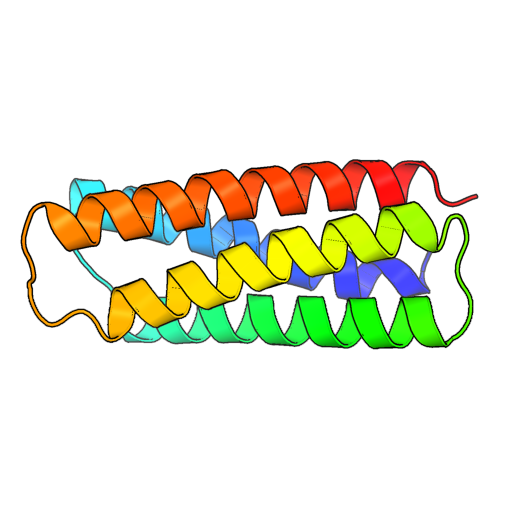 ? -3.473 8.819 6.729 1.00 91.88 79 LEU A N 1
ATOM 592 C CA . LEU A 1 79 ? -4.584 9.687 7.115 1.00 91.88 79 LEU A CA 1
ATOM 593 C C . LEU A 1 79 ? -5.594 8.946 8.010 1.00 91.88 79 LEU A C 1
ATOM 595 O O . LEU A 1 79 ? -6.109 9.507 8.978 1.00 91.88 79 LEU A O 1
ATOM 599 N N . SER A 1 80 ? -5.828 7.657 7.749 1.00 87.62 80 SER A N 1
ATOM 600 C CA . SER A 1 80 ? -6.725 6.817 8.553 1.00 87.62 80 SER A CA 1
ATOM 601 C C . SER A 1 80 ? -6.245 6.562 9.992 1.00 87.62 80 SER A C 1
ATOM 603 O O . SER A 1 80 ? -7.048 6.121 10.827 1.00 87.62 80 SER A O 1
ATOM 605 N N . THR A 1 81 ? -4.960 6.797 10.290 1.00 84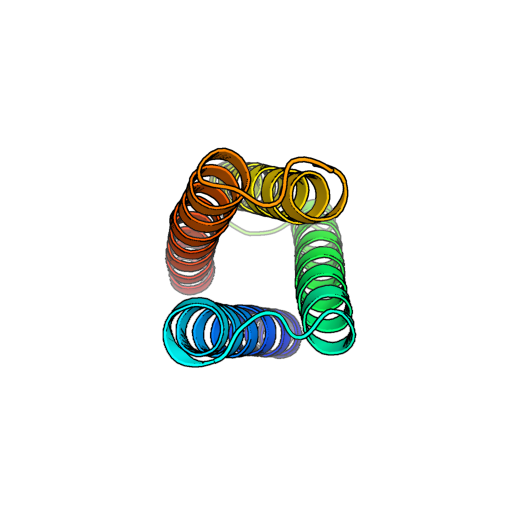.12 81 THR A N 1
ATOM 606 C CA . THR A 1 81 ? -4.391 6.680 11.644 1.00 84.12 81 THR A CA 1
ATOM 607 C C . THR A 1 81 ? -4.432 8.005 12.402 1.00 84.12 81 THR A C 1
ATOM 609 O O . THR A 1 81 ? -4.594 7.990 13.620 1.00 84.12 81 THR A O 1
ATOM 612 N N . VAL A 1 82 ? -4.351 9.136 11.692 1.00 83.81 82 VAL A N 1
ATOM 613 C CA . VAL A 1 82 ? -4.324 10.488 12.277 1.00 83.81 82 VAL A CA 1
ATOM 614 C C . VAL A 1 82 ? -5.726 11.040 12.544 1.00 83.81 82 VAL A C 1
ATOM 616 O O . VAL A 1 82 ? -5.927 11.793 13.497 1.00 83.81 82 VAL A O 1
ATOM 619 N N . VAL A 1 83 ? -6.726 10.674 11.733 1.00 82.19 83 VAL A N 1
ATOM 620 C CA . VAL A 1 83 ? -8.099 11.172 11.913 1.00 82.19 83 VAL A CA 1
ATOM 621 C C . VAL A 1 83 ? -8.671 10.682 13.250 1.00 82.19 83 VAL A C 1
ATOM 623 O O . VAL A 1 83 ? -9.031 9.515 13.408 1.00 82.19 83 VAL A O 1
ATOM 626 N N . SER A 1 84 ? -8.794 11.610 14.206 1.00 58.47 84 SER A N 1
ATOM 627 C CA . SER A 1 84 ? -9.229 11.351 15.589 1.00 58.47 84 SER A CA 1
ATOM 628 C C . SER A 1 84 ? -10.696 10.931 15.714 1.00 58.47 84 SER A C 1
ATOM 630 O O . SER A 1 84 ? -11.117 10.390 16.738 1.00 58.47 84 SER A O 1
ATOM 632 N N . ASN A 1 85 ? -11.488 11.157 14.666 1.00 61.94 85 ASN A N 1
ATOM 633 C CA . ASN A 1 85 ? -12.926 10.968 14.697 1.00 61.94 85 ASN A CA 1
ATOM 634 C C . ASN A 1 85 ? -13.287 9.516 14.337 1.00 61.94 85 ASN A C 1
ATOM 636 O O . ASN A 1 85 ? -13.590 9.217 13.182 1.00 61.94 85 ASN A O 1
ATOM 640 N N . ARG A 1 86 ? -13.239 8.623 15.342 1.00 62.88 86 ARG A N 1
ATOM 641 C CA . ARG A 1 86 ? -13.384 7.144 15.282 1.00 62.88 86 ARG A CA 1
ATOM 642 C C . ARG A 1 86 ? -14.744 6.607 14.772 1.00 62.88 86 ARG A C 1
ATOM 644 O O . ARG A 1 86 ? -15.100 5.469 15.061 1.00 62.88 86 ARG A O 1
ATOM 651 N N . GLY A 1 87 ? -15.513 7.407 14.035 1.00 65.75 87 GLY A N 1
ATOM 652 C CA . GLY A 1 87 ? -16.824 7.058 13.479 1.00 65.75 87 GLY A CA 1
ATOM 653 C C . GLY A 1 87 ? -16.804 6.787 11.968 1.00 65.75 87 GLY A C 1
ATOM 654 O O . GLY A 1 87 ? -15.806 6.351 11.397 1.00 65.75 87 GLY A O 1
ATOM 655 N N . ARG A 1 88 ? -17.920 7.092 11.286 1.00 69.38 88 ARG A N 1
ATOM 656 C CA . ARG A 1 88 ? -18.144 6.787 9.851 1.00 69.38 88 ARG A CA 1
ATOM 657 C C . ARG A 1 88 ? -17.057 7.342 8.914 1.00 69.38 88 ARG A C 1
ATOM 659 O O . ARG A 1 88 ? -16.747 6.710 7.912 1.00 69.38 88 ARG A O 1
ATOM 666 N N . ARG A 1 89 ? -16.445 8.489 9.246 1.00 75.69 89 ARG A N 1
ATOM 667 C CA . ARG A 1 89 ? -15.395 9.126 8.422 1.00 75.69 89 ARG A CA 1
ATOM 668 C C . ARG A 1 89 ? -14.137 8.269 8.295 1.00 75.69 89 ARG A C 1
ATOM 670 O O . ARG A 1 89 ? -13.615 8.139 7.194 1.00 75.69 89 ARG A O 1
ATOM 677 N N . THR A 1 90 ? -13.684 7.639 9.378 1.00 82.81 90 THR A N 1
ATOM 678 C CA . THR A 1 90 ? -12.522 6.742 9.322 1.00 82.81 90 THR A CA 1
ATOM 679 C C . THR A 1 90 ? -12.807 5.511 8.463 1.00 82.81 90 THR A C 1
ATOM 681 O O . THR A 1 90 ? -11.926 5.076 7.731 1.00 82.81 90 THR A O 1
ATOM 684 N N . GLY A 1 91 ? -14.042 4.995 8.486 1.00 85.88 91 GLY A N 1
ATOM 685 C CA . GLY A 1 91 ? -14.459 3.882 7.629 1.00 85.88 91 GLY A CA 1
ATOM 686 C C . GLY A 1 91 ? -14.338 4.203 6.136 1.00 85.88 91 GLY A C 1
ATOM 687 O O . GLY A 1 91 ? -13.789 3.400 5.388 1.00 85.88 91 GLY A O 1
ATOM 688 N N . TYR A 1 92 ? -14.763 5.398 5.708 1.00 90.81 92 TYR A N 1
ATOM 689 C CA . TYR A 1 92 ? -14.624 5.824 4.308 1.00 90.81 92 TYR A CA 1
ATOM 690 C C . TYR A 1 92 ? -13.164 5.980 3.875 1.00 90.81 92 TYR A C 1
ATOM 692 O O . TYR A 1 92 ? -12.817 5.578 2.770 1.00 90.81 92 TYR A O 1
ATOM 700 N N . ILE A 1 93 ? -12.298 6.511 4.743 1.00 92.62 93 ILE A N 1
ATOM 701 C CA . ILE A 1 93 ? -10.865 6.649 4.439 1.00 92.62 93 ILE A CA 1
ATOM 702 C C . ILE A 1 93 ? -10.209 5.270 4.315 1.00 92.62 93 ILE A C 1
ATOM 704 O O . ILE A 1 93 ? -9.431 5.047 3.393 1.00 92.62 93 ILE A O 1
ATOM 708 N N . VAL A 1 94 ? -10.551 4.327 5.199 1.00 91.88 94 VAL A N 1
ATOM 709 C CA . VAL A 1 94 ? -10.058 2.942 5.120 1.00 91.88 94 VAL A CA 1
ATOM 710 C C . VAL A 1 94 ? -10.554 2.253 3.846 1.00 91.88 94 VAL A C 1
ATOM 712 O O . VAL A 1 94 ? -9.773 1.578 3.180 1.00 91.88 94 VAL A O 1
ATOM 715 N N . ALA A 1 95 ? -11.820 2.451 3.466 1.00 93.50 95 ALA A N 1
ATOM 716 C CA . ALA A 1 95 ? -12.361 1.917 2.218 1.00 93.50 95 ALA A CA 1
ATOM 717 C C . ALA A 1 95 ? -11.651 2.509 0.989 1.00 93.50 95 ALA A C 1
ATOM 719 O O . ALA A 1 95 ? -11.279 1.767 0.083 1.00 93.50 95 ALA A O 1
ATOM 720 N N . ALA A 1 96 ? -11.400 3.821 0.985 1.00 96.19 96 ALA A N 1
ATOM 721 C CA . ALA A 1 96 ? -10.640 4.485 -0.070 1.00 96.19 96 ALA A CA 1
ATOM 722 C C . ALA A 1 96 ? -9.194 3.968 -0.138 1.00 96.19 96 ALA A C 1
ATOM 724 O O . ALA A 1 96 ? -8.726 3.623 -1.217 1.00 96.19 96 ALA A O 1
ATOM 725 N N . HIS A 1 97 ? -8.509 3.836 1.005 1.00 96.50 97 HIS A N 1
ATOM 726 C CA . HIS A 1 97 ? -7.178 3.226 1.088 1.00 96.50 97 HIS A CA 1
ATOM 727 C C . HIS A 1 97 ? -7.166 1.821 0.474 1.00 96.50 97 HIS A C 1
ATOM 729 O O . HIS A 1 97 ? -6.306 1.524 -0.350 1.00 96.50 97 HIS A O 1
ATOM 735 N N . ALA A 1 98 ? -8.134 0.974 0.837 1.00 96.31 98 ALA A N 1
ATOM 736 C CA . ALA A 1 98 ? -8.226 -0.389 0.325 1.00 96.31 98 ALA A CA 1
ATOM 737 C C . ALA A 1 98 ? -8.488 -0.422 -1.190 1.00 96.31 98 ALA A C 1
ATOM 739 O O . ALA A 1 98 ? -7.828 -1.171 -1.905 1.00 96.31 98 ALA A O 1
ATOM 740 N N . ALA A 1 99 ? -9.407 0.410 -1.689 1.00 97.88 99 ALA A N 1
ATOM 741 C CA . ALA A 1 99 ? -9.730 0.480 -3.112 1.00 97.88 99 ALA A CA 1
ATOM 742 C C . ALA A 1 99 ? -8.538 0.971 -3.949 1.00 97.88 99 ALA A C 1
ATOM 744 O O . ALA A 1 99 ? -8.162 0.325 -4.926 1.00 97.88 99 ALA A O 1
ATOM 745 N N . VAL A 1 100 ? -7.906 2.075 -3.539 1.00 98.12 100 VAL A N 1
ATOM 746 C CA . VAL A 1 100 ? -6.732 2.634 -4.229 1.00 98.12 100 VAL A CA 1
ATOM 747 C C . VAL A 1 100 ? -5.534 1.686 -4.116 1.00 98.12 100 VAL 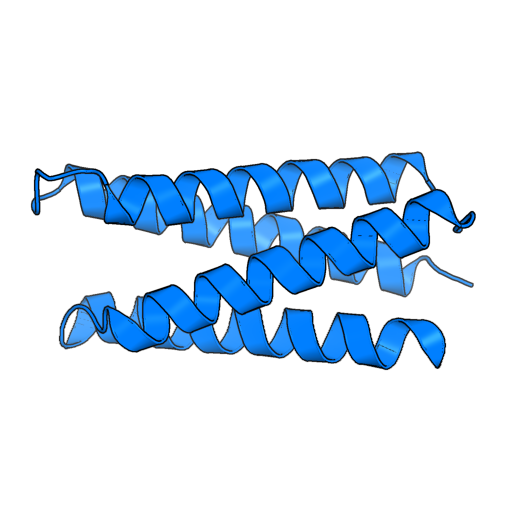A C 1
ATOM 749 O O . VAL A 1 100 ? -4.824 1.484 -5.095 1.00 98.12 100 VAL A O 1
ATOM 752 N N . GLY A 1 101 ? -5.336 1.046 -2.960 1.00 98.06 101 GLY A N 1
ATOM 753 C CA . GLY A 1 101 ? -4.275 0.060 -2.751 1.00 98.06 101 GLY A CA 1
ATOM 754 C C . GLY A 1 101 ? -4.421 -1.168 -3.653 1.00 98.06 101 GLY A C 1
ATOM 755 O O . GLY A 1 101 ? -3.448 -1.580 -4.280 1.00 98.06 101 GLY A O 1
ATOM 756 N N . LEU A 1 102 ? -5.635 -1.716 -3.786 1.00 98.19 102 LEU A N 1
ATOM 757 C CA . LEU A 1 102 ? -5.911 -2.824 -4.708 1.00 98.19 102 LEU A CA 1
ATOM 758 C C . LEU A 1 102 ? -5.746 -2.412 -6.174 1.00 98.19 102 LEU A C 1
ATOM 760 O O . LEU A 1 102 ? -5.194 -3.184 -6.955 1.00 98.19 102 LEU A O 1
ATOM 764 N N . ALA A 1 103 ? -6.173 -1.202 -6.545 1.00 98.25 103 ALA A N 1
ATOM 765 C CA . ALA A 1 103 ? -5.959 -0.674 -7.890 1.00 98.25 103 ALA A CA 1
ATOM 766 C C . ALA A 1 103 ? -4.461 -0.531 -8.207 1.00 98.25 103 ALA A C 1
ATOM 768 O O . ALA A 1 103 ? -4.004 -1.018 -9.238 1.00 98.25 103 ALA A O 1
ATOM 769 N N . GLY A 1 104 ? -3.682 0.053 -7.292 1.00 97.94 104 GLY A N 1
ATOM 770 C CA . GLY A 1 104 ? -2.230 0.171 -7.431 1.00 97.94 104 GLY A CA 1
ATOM 771 C C . GLY A 1 104 ? -1.536 -1.189 -7.518 1.00 97.94 104 GLY A C 1
ATOM 772 O O . GLY A 1 104 ? -0.646 -1.371 -8.344 1.00 97.94 104 GLY A O 1
ATOM 773 N N . PHE A 1 105 ? -1.987 -2.177 -6.740 1.00 98.12 105 PHE A N 1
ATOM 774 C CA . PHE A 1 105 ? -1.476 -3.545 -6.830 1.00 98.12 105 PHE A CA 1
ATOM 775 C C . PHE A 1 105 ? -1.809 -4.220 -8.166 1.00 98.12 105 PHE A C 1
ATOM 777 O O . PHE A 1 105 ? -0.943 -4.853 -8.766 1.00 98.12 105 PHE A O 1
ATOM 784 N N . ALA A 1 106 ? -3.034 -4.063 -8.669 1.00 97.81 106 ALA A N 1
ATOM 785 C CA . ALA A 1 106 ? -3.411 -4.582 -9.980 1.00 97.81 106 ALA A CA 1
ATOM 786 C C . ALA A 1 106 ? -2.561 -3.949 -11.093 1.00 97.81 106 ALA A C 1
ATOM 788 O O . ALA A 1 106 ? -2.035 -4.663 -11.945 1.00 97.81 106 ALA A O 1
ATOM 789 N N . MET A 1 107 ? -2.347 -2.630 -11.042 1.00 96.44 107 MET A N 1
ATOM 790 C CA . MET A 1 107 ? -1.452 -1.938 -11.973 1.00 96.44 107 MET A CA 1
ATOM 791 C C . MET A 1 107 ? -0.006 -2.435 -11.852 1.00 96.44 107 MET A C 1
ATOM 793 O O . MET A 1 107 ? 0.648 -2.638 -12.869 1.00 96.44 107 MET A O 1
ATOM 797 N N . PHE A 1 108 ? 0.486 -2.692 -10.636 1.00 94.94 108 PHE A N 1
ATOM 798 C CA . PHE A 1 108 ? 1.800 -3.301 -10.418 1.00 94.94 108 PHE A CA 1
ATOM 799 C C . PHE A 1 108 ? 1.911 -4.674 -11.097 1.00 94.94 108 PHE A C 1
ATOM 801 O O . PHE A 1 108 ? 2.885 -4.923 -11.803 1.00 94.94 108 PHE A O 1
ATOM 808 N N . LEU A 1 109 ? 0.907 -5.546 -10.957 1.00 94.56 109 LEU A N 1
ATOM 809 C CA . LEU A 1 109 ? 0.892 -6.849 -11.635 1.00 94.56 109 LEU A CA 1
ATOM 810 C C . LEU A 1 109 ? 0.867 -6.703 -13.164 1.00 94.56 109 LEU A C 1
ATOM 812 O O . LEU A 1 109 ? 1.569 -7.432 -13.866 1.00 94.56 109 LEU A O 1
ATOM 816 N N . MET A 1 110 ? 0.100 -5.743 -13.688 1.00 93.50 110 MET A N 1
ATOM 817 C CA . MET A 1 110 ? 0.091 -5.423 -15.120 1.00 93.50 110 MET A CA 1
ATOM 818 C C . MET A 1 110 ? 1.459 -4.924 -15.597 1.00 93.50 110 MET A C 1
ATOM 820 O O . MET A 1 110 ? 1.916 -5.311 -16.666 1.00 93.50 110 MET A O 1
ATOM 824 N N . TRP A 1 111 ? 2.146 -4.111 -14.794 1.00 91.12 111 TRP A N 1
ATOM 825 C CA . TRP A 1 111 ? 3.472 -3.605 -15.139 1.00 91.12 111 TRP A CA 1
ATOM 826 C C . TRP A 1 111 ? 4.501 -4.736 -15.153 1.00 91.12 111 TRP A C 1
ATOM 828 O O . TRP A 1 111 ? 5.194 -4.925 -16.150 1.00 91.12 111 TRP A O 1
ATOM 838 N N . VAL A 1 112 ? 4.547 -5.542 -14.089 1.00 88.88 112 VAL A N 1
ATOM 839 C CA . VAL A 1 112 ? 5.481 -6.673 -13.972 1.00 88.88 112 VAL A CA 1
ATOM 840 C C . VAL A 1 112 ? 5.241 -7.719 -15.060 1.00 88.88 112 VAL A C 1
ATOM 842 O O . VAL A 1 112 ? 6.201 -8.281 -15.572 1.00 88.88 112 VAL A O 1
ATOM 845 N N . SER A 1 113 ? 3.987 -7.964 -15.448 1.00 87.38 113 SER A N 1
ATOM 846 C CA . SER A 1 113 ? 3.666 -8.877 -16.558 1.00 87.38 113 SER A CA 1
ATOM 847 C C . SER A 1 113 ? 3.977 -8.300 -17.942 1.00 87.38 113 SER A C 1
ATOM 849 O O . SER A 1 113 ? 4.135 -9.067 -18.887 1.00 87.38 113 SER A O 1
ATOM 851 N N . SER A 1 114 ? 4.094 -6.974 -18.065 1.00 81.62 114 SER A N 1
ATOM 852 C CA . SER A 1 114 ? 4.548 -6.304 -19.290 1.00 81.62 114 SER A CA 1
ATOM 853 C C . SER A 1 114 ? 6.074 -6.217 -19.417 1.00 81.62 114 SER A C 1
ATOM 855 O O . SER A 1 114 ? 6.571 -5.819 -20.470 1.00 81.62 114 SER A O 1
ATOM 857 N N . ALA A 1 115 ? 6.817 -6.562 -18.359 1.00 69.75 115 ALA A N 1
ATOM 858 C CA . ALA A 1 115 ? 8.272 -6.570 -18.381 1.00 69.75 115 ALA A CA 1
ATOM 859 C C . ALA A 1 115 ? 8.788 -7.785 -19.187 1.00 69.75 115 ALA A C 1
ATOM 861 O O . ALA A 1 115 ? 8.314 -8.898 -18.945 1.00 69.75 115 A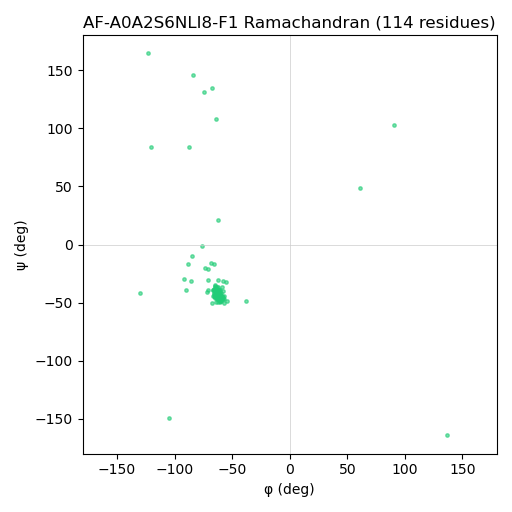LA A O 1
ATOM 862 N N . PRO A 1 116 ? 9.729 -7.585 -20.131 1.00 61.19 116 PRO A N 1
ATOM 863 C CA . PRO A 1 116 ? 10.284 -8.660 -20.954 1.00 61.19 116 PRO A CA 1
ATOM 864 C C . PRO A 1 116 ? 11.176 -9.641 -20.177 1.00 61.19 116 PRO A C 1
ATOM 866 O O . PRO A 1 116 ? 11.703 -9.289 -19.090 1.00 61.19 116 PRO A O 1
#

Radius of gyration: 14.59 Å; Cα contacts (8 Å, |Δi|>4): 91; chains: 1; bounding box: 36×24×37 Å

pLDDT: mean 89.66, std 10.28, range [58.03, 98.38]

Solvent-accessible surface area (backbone atoms only — not comparable to full-atom values): 6233 Å² total; per-residue (Å²): 106,80,85,50,48,66,51,51,52,39,45,50,51,22,49,53,46,47,52,52,50,52,54,38,43,77,74,79,40,87,57,69,72,60,53,51,53,33,52,50,37,46,50,52,35,47,51,53,50,51,53,48,50,73,72,67,51,83,61,54,74,60,54,51,52,28,49,52,37,37,49,52,15,50,52,32,49,54,48,46,72,66,56,81,60,87,50,73,67,37,54,52,35,47,50,50,17,52,53,36,35,51,51,19,50,51,47,43,53,53,50,62,70,68,48,126

Secondary structure (DSSP, 8-state):
-GGGHHHHHHHHHHHHHHHHHHHHHHHT---HHHHHHHHHHHHHHHHHHHHHHHT--TTHHHHHHHHHHHHHHHHHHHHHHH---TTHHHHHHHHHHHHHHHHHHHHHHHHHHH--

Mean predicted aligned error: 4.45 Å